Protein AF-A0A261GE45-F1 (afdb_monomer_lite)

Radius of gyration: 18.28 Å; chains: 1; bounding box: 43×29×54 Å

Sequence (77 aa):
MTKDYGESLKDVLTRKIIRAERDLQQLKMDYCRFVFGITHRSKVRHDDQVYLVKSVDLESMKRLENGEWSQPGIFFF

pLDDT: mean 82.82, std 13.73, range [49.94, 98.06]

Secondary structure (DSSP, 8-state):
--HHHHHHHHHHHHHHHHHHHHHHHHHHHHHHHHHS---TT-EEEETTEEEEEEEEESTT--B-TTS-BPPPEEEE-

Foldseek 3Di:
DPPVVVVVVVVVVVVVVVVVVVVVLVVLQVCCCPVVVDDQQDFDDDPNDTWGFNDWASVQWDQDPVRDIDGTDTDTD

Structure (mmCIF, N/CA/C/O backbone):
data_AF-A0A261GE45-F1
#
_entry.id   AF-A0A261GE45-F1
#
loop_
_atom_site.group_PDB
_atom_site.id
_atom_site.type_symbol
_atom_site.label_atom_id
_atom_site.label_alt_id
_atom_site.label_comp_id
_atom_site.label_asym_id
_atom_site.label_entity_id
_atom_site.label_seq_id
_atom_site.pdbx_PDB_ins_code
_atom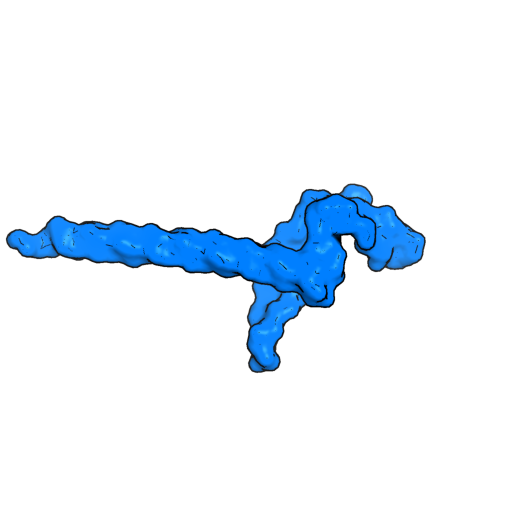_site.Cartn_x
_atom_site.Cartn_y
_atom_site.Cartn_z
_atom_site.occupancy
_atom_site.B_iso_or_equiv
_atom_site.auth_seq_id
_atom_site.auth_comp_id
_atom_site.auth_asym_id
_atom_site.auth_atom_id
_atom_site.pdbx_PDB_model_num
ATOM 1 N N . MET A 1 1 ? 25.226 2.381 -30.683 1.00 49.94 1 MET A N 1
ATOM 2 C CA . MET A 1 1 ? 23.785 2.056 -30.778 1.00 49.94 1 MET A CA 1
ATOM 3 C C . MET A 1 1 ? 23.282 1.382 -29.491 1.00 49.94 1 MET A C 1
ATOM 5 O O . MET A 1 1 ? 22.637 0.350 -29.550 1.00 49.94 1 MET A O 1
ATOM 9 N N . THR A 1 2 ? 23.587 1.934 -28.309 1.00 53.97 2 THR A N 1
ATOM 10 C CA . THR A 1 2 ? 23.358 1.241 -27.016 1.00 53.97 2 THR A CA 1
ATOM 11 C C . THR A 1 2 ? 22.728 2.110 -25.922 1.00 53.97 2 THR A C 1
ATOM 13 O O . THR A 1 2 ? 22.363 1.577 -24.881 1.00 53.97 2 THR A O 1
ATOM 16 N N . LYS A 1 3 ? 22.556 3.423 -26.141 1.00 57.38 3 LYS A N 1
ATOM 17 C CA . LYS A 1 3 ? 21.934 4.331 -25.158 1.00 57.38 3 LYS A CA 1
ATOM 18 C C . LYS A 1 3 ? 20.399 4.279 -25.177 1.00 57.38 3 LYS A C 1
ATOM 20 O O . LYS A 1 3 ? 19.796 4.165 -24.118 1.00 57.38 3 LYS A O 1
ATOM 25 N N . ASP A 1 4 ? 19.792 4.222 -26.365 1.00 61.19 4 ASP A N 1
ATOM 26 C CA . ASP A 1 4 ? 18.326 4.226 -26.530 1.00 61.19 4 ASP A CA 1
ATOM 27 C C . ASP A 1 4 ? 17.621 3.012 -25.908 1.00 61.19 4 ASP A C 1
ATOM 29 O O . ASP A 1 4 ? 16.560 3.134 -25.303 1.00 61.19 4 ASP A O 1
ATOM 33 N N . TYR A 1 5 ? 18.210 1.818 -26.022 1.00 60.09 5 TYR A N 1
ATOM 34 C CA . TYR A 1 5 ? 17.577 0.605 -25.496 1.00 60.09 5 TYR A CA 1
ATOM 35 C C . TYR A 1 5 ? 17.567 0.574 -23.959 1.00 60.09 5 TYR A C 1
ATOM 37 O O . TYR A 1 5 ? 16.587 0.148 -23.351 1.00 60.09 5 TYR A O 1
ATOM 45 N N . GLY A 1 6 ? 18.644 1.051 -23.325 1.00 64.75 6 GLY A N 1
ATOM 46 C CA . GLY A 1 6 ? 18.755 1.120 -21.866 1.00 64.75 6 GLY A CA 1
ATOM 47 C C . GLY A 1 6 ? 17.800 2.143 -21.247 1.00 64.75 6 GLY A C 1
ATOM 48 O O . GLY A 1 6 ? 17.175 1.853 -20.226 1.00 64.75 6 GLY A O 1
ATOM 49 N N . GLU A 1 7 ? 17.634 3.302 -21.893 1.00 70.00 7 GLU A N 1
ATOM 50 C CA . GLU A 1 7 ? 16.649 4.315 -21.487 1.00 70.00 7 GLU A CA 1
ATOM 51 C C . GLU A 1 7 ? 15.213 3.802 -21.697 1.00 70.00 7 GLU A C 1
ATOM 53 O O . GLU A 1 7 ? 14.405 3.838 -20.768 1.00 70.00 7 GLU A O 1
ATOM 58 N N . SER A 1 8 ? 14.933 3.166 -22.841 1.00 85.50 8 SER A N 1
ATOM 59 C CA . SER A 1 8 ? 13.625 2.560 -23.131 1.00 85.50 8 SER A CA 1
ATOM 60 C C . SER A 1 8 ? 13.234 1.462 -22.131 1.00 85.50 8 SER A C 1
ATOM 62 O O . SER A 1 8 ? 12.097 1.424 -21.648 1.00 85.50 8 SER A O 1
ATOM 64 N N . LEU A 1 9 ? 14.171 0.581 -21.759 1.00 93.06 9 LEU A N 1
ATOM 65 C CA . LEU A 1 9 ? 13.907 -0.488 -20.795 1.00 93.06 9 LEU A CA 1
ATOM 66 C C . LEU A 1 9 ? 13.648 0.064 -19.388 1.00 93.06 9 LEU A C 1
ATOM 68 O O . LEU A 1 9 ? 12.712 -0.384 -18.720 1.00 93.06 9 LEU A O 1
ATOM 72 N N . LYS A 1 10 ? 14.439 1.049 -18.944 1.00 93.19 10 LYS A N 1
ATOM 73 C CA . LYS A 1 10 ? 14.239 1.718 -17.650 1.00 93.19 10 LYS A CA 1
ATOM 74 C C . LYS A 1 10 ? 12.847 2.343 -17.565 1.00 93.19 10 LYS A C 1
ATOM 76 O O . LYS A 1 10 ? 12.158 2.159 -16.559 1.00 93.19 10 LYS A O 1
ATOM 81 N N . ASP A 1 11 ? 12.400 3.017 -18.618 1.00 93.75 11 ASP A N 1
ATOM 82 C CA . ASP A 1 11 ? 11.075 3.639 -18.662 1.00 93.75 11 ASP A CA 1
ATOM 83 C C . ASP A 1 11 ? 9.948 2.604 -18.630 1.00 93.75 11 ASP A C 1
ATOM 85 O O . ASP A 1 11 ? 8.949 2.776 -17.924 1.00 93.75 11 ASP A O 1
ATOM 89 N N . VAL A 1 12 ? 10.107 1.493 -19.356 1.00 95.69 12 VAL A N 1
ATOM 90 C CA . VAL A 1 12 ? 9.157 0.373 -19.314 1.00 95.69 12 VAL A CA 1
ATOM 91 C C . VAL A 1 12 ? 9.047 -0.193 -17.900 1.00 95.69 12 VAL A C 1
ATOM 93 O O . VAL A 1 12 ? 7.932 -0.387 -17.412 1.00 95.69 12 VAL A O 1
ATOM 96 N N . LEU A 1 13 ? 10.176 -0.448 -17.236 1.00 96.50 13 LEU A N 1
ATOM 97 C CA . LEU A 1 13 ? 10.195 -0.976 -15.871 1.00 96.50 13 LEU A CA 1
ATOM 98 C C . LEU A 1 13 ? 9.576 0.015 -14.880 1.00 96.50 13 LEU A C 1
ATOM 100 O O . LEU A 1 13 ? 8.747 -0.383 -14.067 1.00 96.50 13 LEU A O 1
ATOM 104 N N . THR A 1 14 ? 9.886 1.304 -15.013 1.00 96.88 14 THR A N 1
ATOM 105 C CA . THR A 1 14 ? 9.329 2.366 -14.162 1.00 96.88 14 THR A CA 1
ATOM 106 C C . THR A 1 14 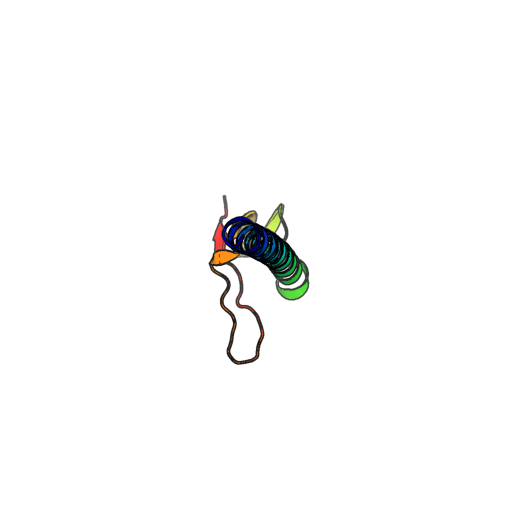? 7.804 2.424 -14.277 1.00 96.88 14 THR A C 1
ATOM 108 O O . THR A 1 14 ? 7.103 2.415 -13.267 1.00 96.88 14 THR A O 1
ATOM 111 N N . ARG A 1 15 ? 7.255 2.381 -15.500 1.00 96.94 15 ARG A N 1
ATOM 112 C CA . ARG A 1 15 ? 5.797 2.327 -15.712 1.00 96.94 15 ARG A CA 1
ATOM 113 C C . ARG A 1 15 ? 5.157 1.074 -15.111 1.00 96.94 15 ARG A C 1
ATOM 115 O O . ARG A 1 15 ? 4.051 1.156 -14.581 1.00 96.94 15 ARG A O 1
ATOM 122 N N . LYS A 1 16 ? 5.829 -0.079 -15.197 1.00 97.56 16 LYS A N 1
ATOM 123 C CA . LYS A 1 16 ? 5.342 -1.334 -14.602 1.00 97.56 16 LYS A CA 1
ATOM 124 C C . LYS A 1 16 ? 5.311 -1.266 -13.075 1.00 97.56 16 LYS A C 1
ATOM 126 O O . LYS A 1 16 ? 4.325 -1.708 -12.497 1.00 97.56 16 LYS A O 1
ATOM 131 N N . ILE A 1 17 ? 6.338 -0.690 -12.450 1.00 98.00 17 ILE A N 1
ATOM 132 C CA . ILE A 1 17 ? 6.400 -0.497 -10.994 1.00 98.00 17 ILE A CA 1
ATOM 133 C C . ILE A 1 17 ? 5.260 0.413 -10.535 1.00 98.00 17 ILE A C 1
ATOM 135 O O . ILE A 1 17 ? 4.455 -0.012 -9.716 1.00 98.00 17 ILE A O 1
ATOM 139 N N . ILE A 1 18 ? 5.102 1.590 -11.152 1.00 97.44 18 ILE A N 1
ATOM 140 C CA . ILE A 1 18 ? 4.023 2.536 -10.813 1.00 97.44 18 ILE A CA 1
ATOM 141 C C . ILE A 1 18 ? 2.643 1.878 -10.941 1.00 97.44 18 ILE A C 1
ATOM 143 O O . ILE A 1 18 ? 1.750 2.113 -10.126 1.00 97.44 18 ILE A O 1
ATOM 147 N N . ARG A 1 19 ? 2.440 1.050 -11.974 1.00 97.44 19 ARG A N 1
ATOM 148 C CA . ARG A 1 19 ? 1.187 0.307 -12.139 1.00 97.44 19 ARG A CA 1
ATOM 149 C C . ARG A 1 19 ? 0.982 -0.701 -11.009 1.00 97.44 19 ARG A C 1
ATOM 151 O O . ARG A 1 19 ? -0.088 -0.711 -10.418 1.00 97.44 19 ARG A O 1
ATOM 158 N N . ALA A 1 20 ? 2.000 -1.498 -10.692 1.00 98.06 20 ALA A N 1
ATOM 159 C CA . ALA A 1 20 ? 1.927 -2.479 -9.615 1.00 98.06 20 ALA A CA 1
ATOM 160 C C . ALA A 1 20 ? 1.681 -1.826 -8.243 1.00 98.06 20 ALA A C 1
ATOM 162 O O . ALA A 1 20 ? 0.916 -2.359 -7.447 1.00 98.06 20 ALA A O 1
ATOM 163 N N . GLU A 1 21 ? 2.274 -0.660 -7.977 1.00 96.19 21 GLU A N 1
ATOM 164 C CA . GLU A 1 21 ? 2.042 0.113 -6.751 1.00 96.19 21 GLU A CA 1
ATOM 165 C C . GLU A 1 21 ? 0.587 0.582 -6.640 1.00 96.19 21 GLU A C 1
ATOM 167 O O . GLU A 1 21 ? -0.035 0.412 -5.592 1.00 96.19 21 GLU A O 1
ATOM 172 N N . ARG A 1 22 ? 0.014 1.113 -7.728 1.00 95.62 22 ARG A N 1
ATOM 173 C CA . ARG A 1 22 ? -1.405 1.509 -7.772 1.00 95.62 22 ARG A CA 1
ATOM 174 C C . ARG A 1 22 ? -2.336 0.315 -7.591 1.00 95.62 22 ARG A C 1
ATOM 176 O O . ARG A 1 22 ? -3.276 0.394 -6.802 1.00 95.62 22 ARG A O 1
ATOM 183 N N . ASP A 1 23 ? -2.054 -0.785 -8.285 1.00 96.75 23 ASP A N 1
ATOM 184 C CA . ASP A 1 23 ? -2.835 -2.019 -8.182 1.00 96.75 23 ASP A CA 1
ATOM 185 C C . ASP A 1 23 ? -2.780 -2.564 -6.740 1.00 96.75 23 ASP A C 1
ATOM 187 O O . ASP A 1 23 ? -3.804 -2.949 -6.176 1.00 96.75 23 ASP A O 1
ATOM 191 N N . LEU A 1 24 ? -1.611 -2.509 -6.088 1.00 94.81 24 LEU A N 1
ATOM 192 C CA . LEU A 1 24 ? -1.451 -2.897 -4.687 1.00 94.81 24 LEU A CA 1
ATOM 193 C C . LEU A 1 24 ? -2.223 -1.977 -3.731 1.00 94.81 24 LEU A C 1
ATOM 195 O O . LEU A 1 24 ? -2.863 -2.475 -2.805 1.00 94.81 24 LEU A O 1
ATOM 199 N N . GLN A 1 25 ? -2.184 -0.656 -3.927 1.00 91.38 25 GLN A N 1
ATOM 200 C CA . GLN A 1 25 ? -2.955 0.287 -3.107 1.00 91.38 25 GLN A CA 1
ATOM 201 C C . GLN A 1 25 ? -4.461 0.017 -3.208 1.00 91.38 25 GLN A C 1
ATOM 203 O O . GLN A 1 25 ? -5.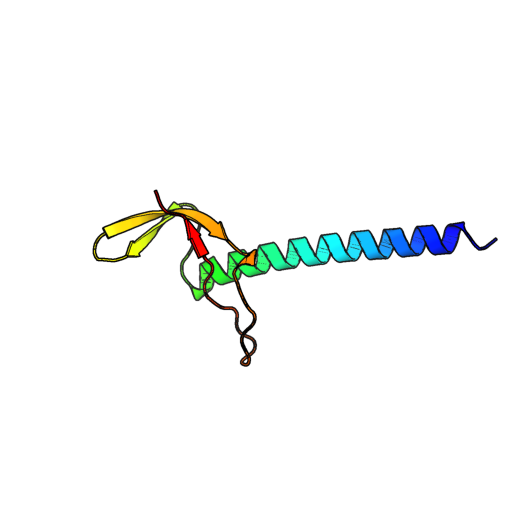148 -0.006 -2.186 1.00 91.38 25 GLN A O 1
ATOM 208 N N . GLN A 1 26 ? -4.967 -0.255 -4.413 1.00 90.88 26 GLN A N 1
ATOM 209 C CA . GLN A 1 26 ? -6.371 -0.608 -4.612 1.00 90.88 26 GLN A CA 1
ATOM 210 C C . GLN A 1 26 ? -6.728 -1.910 -3.883 1.00 90.88 26 GLN A C 1
ATOM 212 O O . GLN A 1 26 ? -7.695 -1.941 -3.123 1.00 90.88 26 GLN A O 1
ATOM 217 N N . LEU A 1 27 ? -5.905 -2.952 -4.034 1.00 94.75 27 LEU A N 1
ATOM 218 C CA . LEU A 1 27 ? -6.113 -4.230 -3.349 1.00 94.75 27 LEU A CA 1
ATOM 219 C C . LEU A 1 27 ? -6.068 -4.091 -1.823 1.00 94.75 27 LEU A C 1
ATOM 221 O O . LEU A 1 27 ? -6.862 -4.724 -1.132 1.00 94.75 27 LEU A O 1
ATOM 225 N N . LYS A 1 28 ? -5.185 -3.243 -1.280 1.00 93.00 28 LYS A N 1
ATOM 226 C CA . LYS A 1 28 ? -5.156 -2.934 0.156 1.00 93.00 28 LYS A CA 1
ATOM 227 C C . LYS A 1 28 ? -6.453 -2.263 0.621 1.00 93.00 28 LYS A C 1
ATOM 229 O O . LYS A 1 28 ? -6.972 -2.639 1.670 1.00 93.00 28 LYS A O 1
ATOM 234 N N . MET A 1 29 ? -6.998 -1.311 -0.142 1.00 89.50 29 MET A N 1
ATOM 235 C CA . MET A 1 29 ? -8.283 -0.676 0.187 1.00 89.50 29 MET A CA 1
ATOM 236 C C . MET A 1 29 ? -9.441 -1.683 0.139 1.00 89.50 29 MET A C 1
ATOM 238 O O . MET A 1 29 ? -10.276 -1.705 1.044 1.00 89.50 29 MET A O 1
ATOM 242 N N . ASP A 1 30 ? -9.471 -2.553 -0.871 1.00 91.38 30 ASP A N 1
ATOM 243 C CA . ASP A 1 30 ? -10.477 -3.612 -0.979 1.00 91.38 30 ASP A CA 1
ATOM 244 C C . ASP A 1 30 ? -10.360 -4.604 0.185 1.00 91.38 30 ASP A C 1
ATOM 246 O O . ASP A 1 30 ? -11.365 -4.961 0.798 1.00 91.38 30 ASP A O 1
ATOM 250 N N . TYR A 1 31 ? -9.138 -4.979 0.569 1.00 92.44 31 TYR A N 1
ATOM 251 C CA . TYR A 1 31 ? -8.889 -5.801 1.753 1.00 92.44 31 TYR A CA 1
ATOM 252 C C . TYR A 1 31 ? -9.432 -5.127 3.019 1.00 92.44 31 TYR A C 1
ATOM 254 O O . TYR A 1 31 ? -10.155 -5.753 3.791 1.00 92.44 31 TYR A O 1
ATOM 262 N N . CYS A 1 32 ? -9.181 -3.827 3.202 1.00 88.94 32 CYS A N 1
ATOM 263 C CA . CYS A 1 32 ? -9.735 -3.069 4.326 1.00 88.94 32 CYS A CA 1
ATOM 264 C C . CYS A 1 32 ? -11.266 -3.082 4.338 1.00 88.94 32 CYS A C 1
ATOM 266 O O . CYS A 1 32 ? -11.879 -3.269 5.391 1.00 88.94 32 CYS A O 1
ATOM 268 N N . ARG A 1 33 ? -11.885 -2.941 3.166 1.00 86.38 33 ARG A N 1
ATOM 269 C CA . ARG A 1 33 ? -13.337 -2.975 3.003 1.00 86.38 33 ARG A CA 1
ATOM 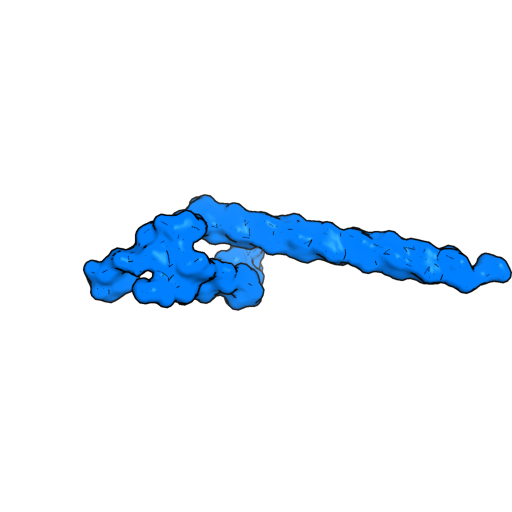270 C C . ARG A 1 33 ? -13.932 -4.340 3.331 1.00 86.38 33 ARG A C 1
ATOM 272 O O . ARG A 1 33 ? -14.916 -4.398 4.061 1.00 86.38 33 ARG A O 1
ATOM 279 N N . PHE A 1 34 ? -13.386 -5.413 2.767 1.00 89.00 34 PHE A N 1
ATOM 280 C CA . PHE A 1 34 ? -14.001 -6.740 2.836 1.00 89.00 34 PHE A CA 1
ATOM 281 C C . PHE A 1 34 ? -13.609 -7.528 4.084 1.00 89.00 34 PHE A C 1
ATOM 283 O O . PHE A 1 34 ? -14.431 -8.285 4.590 1.00 89.00 34 PHE A O 1
ATOM 290 N N . VAL A 1 35 ? -12.388 -7.341 4.593 1.00 90.25 35 VAL A N 1
ATOM 291 C CA . VAL A 1 35 ? -11.875 -8.081 5.756 1.00 90.25 35 VAL A CA 1
ATOM 292 C C . VAL A 1 35 ? -12.116 -7.314 7.053 1.00 90.25 35 VAL A C 1
ATOM 294 O O . VAL A 1 35 ? -12.544 -7.904 8.039 1.00 90.25 35 VAL A O 1
ATOM 297 N N . PHE A 1 36 ? -11.897 -5.994 7.055 1.00 86.38 36 PHE A N 1
ATOM 298 C CA . PHE A 1 36 ? -12.033 -5.170 8.265 1.00 86.38 36 PHE A CA 1
ATOM 299 C C . PHE A 1 36 ? -13.326 -4.347 8.321 1.00 86.38 36 PHE A C 1
ATOM 301 O O . PHE A 1 36 ? -13.590 -3.696 9.328 1.00 86.38 36 PHE A O 1
ATOM 308 N N . GLY A 1 37 ? -14.134 -4.339 7.255 1.00 82.94 37 GLY A N 1
ATOM 309 C CA . GLY A 1 37 ? -15.350 -3.523 7.191 1.00 82.94 37 GLY A CA 1
ATOM 310 C C . GLY A 1 37 ? -15.082 -2.013 7.137 1.00 82.94 37 GLY A C 1
ATOM 311 O O . GLY A 1 37 ? -15.980 -1.220 7.418 1.00 82.94 37 GLY A O 1
ATOM 312 N N . ILE A 1 38 ? -13.860 -1.593 6.789 1.00 79.31 38 ILE A N 1
ATOM 313 C CA . ILE A 1 38 ? -13.450 -0.185 6.752 1.00 79.31 38 ILE A CA 1
ATOM 314 C C . ILE A 1 38 ? -13.630 0.347 5.330 1.00 79.31 38 ILE A C 1
ATOM 316 O O . ILE A 1 38 ? -12.918 -0.039 4.408 1.00 79.31 38 ILE A O 1
ATOM 320 N N . THR A 1 39 ? -14.557 1.282 5.142 1.00 69.12 39 THR A N 1
ATOM 321 C CA . THR A 1 39 ? -14.703 2.058 3.899 1.00 69.12 39 THR A CA 1
ATOM 322 C C . THR A 1 39 ? -14.681 3.559 4.187 1.00 69.12 39 THR A C 1
ATOM 324 O O . THR A 1 39 ? -14.904 3.982 5.324 1.00 69.12 39 THR A O 1
ATOM 327 N N . HIS A 1 40 ? -14.448 4.392 3.168 1.00 61.91 40 HIS A N 1
ATOM 328 C CA . HIS A 1 40 ? -14.652 5.840 3.296 1.00 61.91 40 HIS A CA 1
ATOM 329 C C . HIS A 1 40 ? -16.066 6.129 3.827 1.00 61.91 40 HIS A C 1
ATOM 331 O O . HIS A 1 40 ? -17.042 5.610 3.288 1.00 61.91 40 HIS A O 1
ATOM 337 N N . ARG A 1 41 ? -16.175 6.965 4.872 1.00 62.69 41 ARG A N 1
ATOM 338 C CA . ARG A 1 41 ? -17.429 7.255 5.603 1.00 62.69 41 ARG A CA 1
ATOM 339 C C . ARG A 1 41 ? -18.049 6.067 6.350 1.00 62.69 41 ARG A C 1
ATOM 341 O O . ARG A 1 41 ? -19.208 6.147 6.757 1.00 62.69 41 ARG A O 1
ATOM 348 N N . SER A 1 42 ? -17.307 4.983 6.569 1.00 67.62 42 SER A N 1
ATOM 349 C CA . SER A 1 42 ? -17.756 3.950 7.506 1.00 67.62 42 SER A CA 1
ATOM 350 C C . SER A 1 42 ? -17.812 4.498 8.919 1.00 67.62 42 SER A C 1
ATOM 352 O O . SER A 1 42 ? -17.029 5.369 9.296 1.00 67.62 42 SER A O 1
ATOM 354 N N . LYS A 1 43 ? -18.757 3.969 9.687 1.00 65.44 43 LYS A N 1
ATOM 355 C CA . LYS A 1 43 ? -18.875 4.200 11.119 1.00 65.44 43 LYS A CA 1
ATOM 356 C C . LYS A 1 43 ? -18.063 3.125 11.836 1.00 65.44 43 LYS A C 1
ATOM 358 O O . LYS A 1 43 ? -18.370 1.949 11.679 1.00 65.44 43 LYS A O 1
ATOM 363 N N . VAL A 1 44 ? -17.041 3.515 12.590 1.00 68.62 44 VAL A N 1
ATOM 364 C CA . VAL A 1 44 ? -16.215 2.591 13.385 1.00 68.62 44 VAL A CA 1
ATOM 365 C C . VAL A 1 44 ? -16.500 2.853 14.855 1.00 68.62 44 VAL A C 1
ATOM 367 O O . VAL A 1 44 ? -16.598 4.008 15.265 1.00 68.62 44 VAL A O 1
ATOM 370 N N . ARG A 1 45 ? -16.672 1.791 15.643 1.00 59.88 45 ARG A N 1
ATOM 371 C CA . ARG A 1 45 ? -16.894 1.896 17.087 1.00 59.88 45 ARG A CA 1
ATOM 372 C C . ARG A 1 45 ? -15.555 1.787 17.815 1.00 59.88 45 ARG A C 1
ATOM 374 O O . ARG A 1 45 ? -14.859 0.793 17.642 1.00 59.88 45 ARG A O 1
ATOM 381 N N . HIS A 1 46 ? -15.224 2.787 18.623 1.00 61.59 46 HIS A N 1
ATOM 382 C CA . HIS A 1 46 ? -14.069 2.793 19.522 1.00 61.59 46 HIS A CA 1
ATOM 383 C C . HIS A 1 46 ? -14.520 3.390 20.862 1.00 61.59 46 HIS A C 1
ATOM 385 O O . HIS A 1 46 ? -15.185 4.421 20.853 1.00 61.59 46 HIS A O 1
ATOM 391 N N . ASP A 1 47 ? -14.233 2.734 21.990 1.00 63.25 47 ASP A N 1
ATOM 392 C CA . ASP A 1 47 ? -14.642 3.172 23.342 1.00 63.25 47 ASP A CA 1
ATOM 393 C C . ASP A 1 47 ? -16.098 3.678 23.437 1.00 63.25 47 ASP A C 1
ATOM 395 O O . ASP A 1 47 ? -16.374 4.794 23.871 1.00 63.25 47 ASP A O 1
ATOM 399 N N . ASP A 1 48 ? -17.045 2.855 22.972 1.00 68.38 48 ASP A N 1
ATOM 400 C CA . ASP A 1 48 ? -18.495 3.136 22.946 1.00 68.38 48 ASP A CA 1
ATOM 401 C C . ASP A 1 48 ? -18.957 4.351 22.124 1.00 68.38 48 ASP A C 1
ATOM 403 O O . ASP A 1 48 ? -20.157 4.626 22.044 1.00 68.38 48 ASP A O 1
ATOM 407 N N . GLN A 1 49 ? -18.050 5.009 21.404 1.00 58.72 49 GLN A N 1
ATOM 408 C CA . GLN A 1 49 ? -18.366 6.090 20.477 1.00 58.72 49 GLN A CA 1
ATOM 409 C C . GLN A 1 49 ? -18.240 5.633 19.024 1.00 58.72 49 GLN A C 1
ATOM 411 O O . GLN A 1 49 ? -17.441 4.762 18.674 1.00 58.72 49 GLN A O 1
ATOM 416 N N . VAL A 1 50 ? -19.084 6.205 18.165 1.00 65.00 50 VAL A N 1
ATOM 417 C CA . VAL A 1 50 ? -19.130 5.887 16.738 1.00 65.00 50 VAL A CA 1
ATOM 418 C C . VAL A 1 50 ? -18.494 7.024 15.951 1.00 65.00 50 VAL A C 1
ATOM 420 O O . VAL A 1 50 ? -19.059 8.112 15.864 1.00 65.00 50 VAL A O 1
ATOM 423 N N . TYR A 1 51 ? -17.351 6.744 15.333 1.00 66.69 51 TYR A N 1
ATOM 424 C CA . TYR A 1 51 ? -16.566 7.708 14.570 1.00 66.69 51 TYR A CA 1
ATOM 425 C C . TYR A 1 51 ? -16.746 7.513 13.069 1.00 66.69 51 TYR A C 1
ATOM 427 O O . TYR A 1 51 ? -16.871 6.388 12.582 1.00 66.69 51 TYR A O 1
ATOM 435 N N . LEU A 1 52 ? -16.731 8.615 12.318 1.00 73.56 52 LEU A N 1
ATOM 436 C CA . LEU A 1 52 ? -16.733 8.583 10.859 1.00 73.56 52 LEU A CA 1
ATOM 437 C C . LEU A 1 52 ? -15.293 8.483 10.342 1.00 73.56 52 LEU A C 1
ATOM 439 O O . LEU A 1 52 ? -14.466 9.343 10.640 1.00 73.56 52 LEU A O 1
ATOM 443 N N . VAL A 1 53 ? -14.999 7.470 9.524 1.00 74.50 53 VAL A N 1
ATOM 444 C CA . VAL A 1 53 ? -13.681 7.332 8.884 1.00 74.50 53 VAL A CA 1
ATOM 445 C C . VAL A 1 53 ? -13.457 8.475 7.900 1.00 74.50 53 VAL A C 1
ATOM 447 O O . VAL A 1 53 ? -14.165 8.578 6.890 1.00 74.50 53 VAL A O 1
ATOM 450 N N . LYS A 1 54 ? -12.442 9.302 8.174 1.00 78.31 54 LYS A N 1
ATOM 451 C CA . LYS A 1 54 ? -12.009 10.389 7.288 1.00 78.31 54 LYS A CA 1
ATOM 452 C C . LYS A 1 54 ? -11.037 9.886 6.224 1.00 78.31 54 LYS A C 1
ATOM 454 O O . LYS A 1 54 ? -11.227 10.157 5.038 1.00 78.31 54 LYS A O 1
ATOM 459 N N . SER A 1 55 ? -10.014 9.153 6.651 1.00 80.31 55 SER A N 1
ATOM 460 C CA . SER A 1 55 ? -8.985 8.579 5.787 1.00 80.31 55 SER A CA 1
ATOM 461 C C . SER A 1 55 ? -8.448 7.273 6.367 1.00 80.31 55 SER A C 1
ATOM 463 O O . SER A 1 55 ? -8.492 7.047 7.578 1.00 80.31 55 SER A O 1
ATOM 465 N N . VAL A 1 56 ? -7.947 6.423 5.473 1.00 84.12 56 VAL A N 1
ATOM 466 C CA . VAL A 1 56 ? -7.323 5.135 5.788 1.00 84.12 56 VAL A CA 1
ATOM 467 C C . VAL A 1 56 ? -5.857 5.217 5.377 1.00 84.12 56 VAL A C 1
ATOM 469 O O . VAL A 1 56 ? -5.564 5.540 4.227 1.00 84.12 56 VAL A O 1
ATOM 472 N N . ASP A 1 57 ? -4.948 4.942 6.307 1.00 89.88 57 ASP A N 1
ATOM 473 C CA . ASP A 1 57 ? -3.516 4.853 6.034 1.00 89.88 57 ASP A CA 1
ATOM 474 C C . ASP A 1 57 ? -3.165 3.432 5.568 1.00 89.88 57 ASP A C 1
ATOM 476 O O . ASP A 1 57 ? -3.014 2.503 6.362 1.00 89.88 57 ASP A O 1
ATOM 480 N N . LEU A 1 58 ? -3.074 3.250 4.250 1.00 90.00 58 LEU A N 1
ATOM 481 C CA . LEU A 1 58 ? -2.729 1.963 3.639 1.00 90.00 58 LEU A CA 1
ATOM 482 C C . LEU A 1 58 ? -1.229 1.650 3.725 1.00 90.00 58 LEU A C 1
ATOM 484 O O . LEU A 1 58 ? -0.832 0.490 3.556 1.00 90.00 58 LEU A O 1
ATOM 488 N N . GLU A 1 59 ? -0.379 2.653 3.954 1.00 91.12 59 GLU A N 1
ATOM 489 C CA . GLU A 1 59 ? 1.064 2.445 4.085 1.00 91.12 59 GLU A CA 1
ATOM 490 C C . GLU A 1 59 ? 1.419 1.842 5.441 1.00 91.12 59 GLU A C 1
ATOM 492 O O . GLU A 1 59 ? 2.337 1.026 5.521 1.00 91.12 59 GLU A O 1
ATOM 497 N N . SER A 1 60 ? 0.629 2.126 6.480 1.00 92.38 60 SER A N 1
ATOM 498 C CA . SER A 1 60 ? 0.807 1.506 7.795 1.00 92.38 60 SER A CA 1
ATOM 499 C C . SER A 1 60 ? 0.520 -0.004 7.813 1.00 92.38 60 SER A C 1
ATOM 501 O O . SER A 1 60 ? 0.874 -0.680 8.782 1.00 92.38 60 SER A O 1
ATOM 503 N N . MET A 1 61 ? -0.144 -0.547 6.783 1.00 93.44 61 MET A N 1
ATOM 504 C CA . MET A 1 61 ? -0.443 -1.978 6.689 1.00 93.44 61 MET A CA 1
ATOM 505 C C . MET A 1 61 ? 0.837 -2.785 6.463 1.00 93.44 61 MET A C 1
ATOM 507 O O . MET A 1 61 ? 1.557 -2.574 5.482 1.00 93.44 61 MET A O 1
ATOM 511 N N . LYS A 1 62 ? 1.069 -3.778 7.323 1.00 94.69 62 LYS A N 1
ATOM 512 C CA . LYS A 1 62 ? 2.205 -4.702 7.246 1.00 94.69 62 LYS A CA 1
ATOM 513 C C . LYS A 1 62 ? 1.746 -6.070 6.767 1.00 94.69 62 LYS A C 1
ATOM 515 O O . LYS A 1 62 ? 0.663 -6.529 7.128 1.00 94.69 62 LYS A O 1
ATOM 520 N N . ARG A 1 63 ? 2.596 -6.728 5.980 1.00 93.06 63 ARG A N 1
ATOM 521 C CA . ARG A 1 63 ? 2.411 -8.136 5.633 1.00 93.06 63 ARG A CA 1
ATOM 522 C C . ARG A 1 63 ? 2.815 -8.994 6.827 1.00 93.06 63 ARG A C 1
ATOM 524 O O . ARG A 1 63 ? 3.907 -8.821 7.363 1.00 93.06 63 ARG A O 1
ATOM 531 N N . LEU A 1 64 ? 1.918 -9.875 7.239 1.00 94.06 64 LEU A N 1
ATOM 532 C CA . LEU A 1 64 ? 2.105 -10.793 8.352 1.00 94.06 64 LEU A CA 1
ATOM 533 C C . LEU A 1 64 ? 2.757 -12.096 7.866 1.00 94.06 64 LEU A C 1
ATOM 535 O O . LEU A 1 64 ? 2.773 -12.398 6.670 1.00 94.06 64 LEU A O 1
ATOM 539 N N . GLU A 1 65 ? 3.292 -12.883 8.799 1.00 94.69 65 GLU A N 1
ATOM 540 C CA . GLU A 1 65 ? 3.992 -14.143 8.499 1.00 94.69 65 GLU A CA 1
ATOM 541 C C . GLU A 1 65 ? 3.078 -15.197 7.857 1.00 94.69 65 GLU A C 1
ATOM 543 O O . GLU A 1 65 ? 3.522 -15.984 7.024 1.00 94.69 65 GLU A O 1
ATOM 548 N N . ASN A 1 66 ? 1.783 -15.166 8.177 1.00 93.12 66 ASN A N 1
ATOM 549 C CA . ASN A 1 66 ? 0.757 -16.021 7.573 1.00 93.12 66 ASN A CA 1
ATOM 550 C C . ASN A 1 66 ? 0.351 -15.580 6.150 1.00 93.12 66 ASN A C 1
ATOM 552 O O . ASN A 1 66 ? -0.479 -16.228 5.518 1.00 93.12 66 ASN A O 1
ATOM 556 N N . GLY A 1 67 ? 0.918 -14.483 5.639 1.00 89.94 67 GLY A N 1
ATOM 557 C CA . GLY A 1 67 ? 0.610 -13.928 4.324 1.00 89.94 67 GLY A CA 1
ATOM 558 C C . GLY A 1 67 ? -0.559 -12.940 4.294 1.00 89.94 67 GLY A C 1
ATOM 559 O O . GLY A 1 67 ? -0.777 -12.335 3.242 1.00 89.94 67 GLY A O 1
ATOM 560 N N . GLU A 1 68 ? -1.261 -12.734 5.411 1.00 93.88 68 GLU A N 1
ATOM 561 C CA . GLU A 1 68 ? -2.323 -11.732 5.552 1.00 93.88 68 GLU A CA 1
ATOM 562 C C . GLU A 1 68 ? -1.757 -10.312 5.714 1.00 93.88 68 GLU A C 1
ATOM 564 O O . GLU A 1 68 ? -0.550 -10.100 5.876 1.00 93.88 68 GLU A O 1
ATOM 569 N N . TRP A 1 69 ? -2.644 -9.318 5.679 1.00 93.50 69 TRP A N 1
ATOM 570 C CA . TRP A 1 69 ? -2.308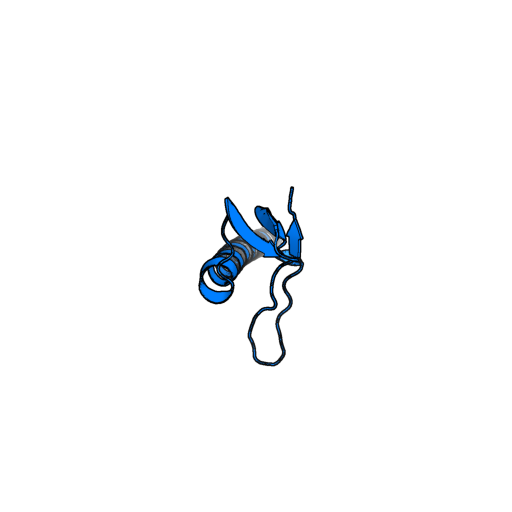 -7.923 5.953 1.00 93.50 69 TRP A CA 1
ATOM 571 C C . TRP A 1 69 ? -2.879 -7.466 7.292 1.00 93.50 69 TRP A C 1
ATOM 573 O O . TRP A 1 69 ? -4.011 -7.801 7.631 1.00 93.50 69 TRP A O 1
ATOM 583 N N . SER A 1 70 ? -2.114 -6.659 8.030 1.00 93.12 70 SER A N 1
ATOM 584 C CA . SER A 1 70 ? -2.584 -6.024 9.264 1.00 93.12 70 SER A CA 1
ATOM 585 C C . SER A 1 70 ? -3.663 -4.968 8.999 1.00 93.12 70 SER A C 1
ATOM 587 O O . SER A 1 70 ? -3.746 -4.406 7.904 1.00 93.12 70 SER A O 1
ATOM 589 N N . GLN A 1 71 ? -4.441 -4.634 10.031 1.00 90.62 71 GLN A N 1
ATOM 590 C CA . GLN A 1 71 ? -5.381 -3.511 9.985 1.00 90.62 71 GLN A CA 1
ATOM 591 C C . GLN A 1 71 ? -4.639 -2.188 9.695 1.00 90.62 71 GLN A C 1
ATOM 593 O O . GLN A 1 71 ? -3.519 -2.002 10.189 1.00 90.62 71 GLN A O 1
ATOM 598 N N . PRO A 1 72 ? -5.212 -1.281 8.880 1.00 90.94 72 PRO A N 1
ATOM 599 C CA . PRO A 1 72 ? -4.622 0.029 8.621 1.00 90.94 72 PRO A CA 1
ATOM 600 C C . PRO A 1 72 ? -4.764 0.964 9.827 1.00 90.94 72 PRO A C 1
ATOM 602 O O . PRO A 1 72 ? -5.654 0.802 10.666 1.00 90.94 72 PRO A O 1
ATOM 605 N N . GLY A 1 73 ? -3.938 2.007 9.857 1.00 86.69 73 GLY A N 1
ATOM 606 C CA . GLY A 1 73 ? -4.174 3.180 10.685 1.00 86.69 73 GLY A CA 1
ATOM 607 C C . GLY A 1 73 ? -5.408 3.927 10.181 1.00 86.69 73 GLY A C 1
ATOM 608 O O . GLY A 1 73 ? -5.609 4.082 8.974 1.00 86.69 73 GLY A O 1
ATOM 609 N N . ILE A 1 74 ? -6.258 4.382 11.100 1.00 83.88 74 ILE A N 1
ATOM 610 C CA . ILE A 1 74 ? -7.472 5.133 10.774 1.00 83.88 74 ILE A CA 1
ATOM 611 C C . ILE A 1 74 ? -7.394 6.500 11.445 1.00 83.88 74 ILE A C 1
ATOM 613 O O . ILE A 1 74 ? -7.121 6.590 12.640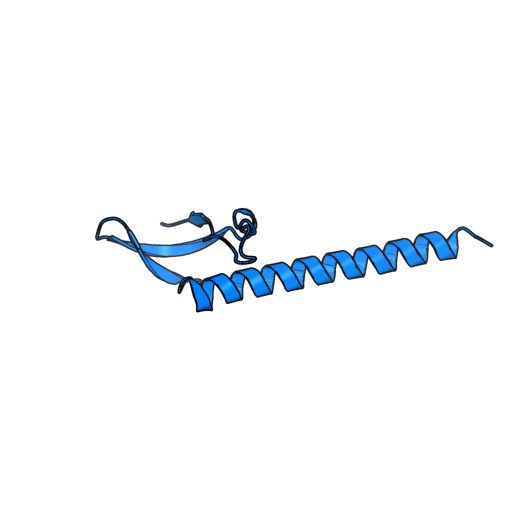 1.00 83.88 74 ILE A O 1
ATOM 617 N N . PHE A 1 75 ? -7.673 7.557 10.682 1.00 77.44 75 PHE A N 1
ATOM 618 C CA . PHE A 1 75 ? -7.845 8.899 11.228 1.00 77.44 75 PHE A CA 1
ATOM 619 C C . PHE A 1 75 ? -9.337 9.221 11.350 1.00 77.44 75 PHE A C 1
ATOM 621 O O . PHE A 1 75 ? -10.090 9.166 10.368 1.00 77.44 75 PHE A O 1
ATOM 628 N N . PHE A 1 76 ? -9.747 9.559 12.571 1.00 73.88 76 PHE A N 1
ATOM 629 C CA . PHE A 1 76 ? -11.111 9.947 12.927 1.00 73.88 76 PHE A CA 1
ATOM 630 C C . PHE A 1 76 ? -11.238 11.475 13.049 1.00 73.88 76 PHE A C 1
ATOM 632 O O . PHE A 1 76 ? -10.231 12.183 13.130 1.00 73.88 76 PHE A O 1
ATOM 639 N N . PHE A 1 77 ? -12.478 11.968 13.026 1.00 59.81 77 PHE A N 1
ATOM 640 C CA . PHE A 1 77 ? -12.846 13.314 13.480 1.00 59.81 77 PHE A CA 1
ATOM 641 C C . PHE A 1 77 ? -13.432 13.244 14.885 1.00 59.81 77 PHE A C 1
ATOM 643 O O . PHE A 1 77 ? -14.123 12.234 15.157 1.00 59.81 77 PHE A O 1
#